Protein AF-F3FCI1-F1 (afdb_monomer_lite)

Foldseek 3Di:
DQDFDWDQDPVRDIDTADAQGKDWDDDDQWIWIQHSVGIDTGHPDDDDDDDDPPPPPDD

Secondary structure (DSSP, 8-state):
----EEEE-TTS-EEEE-TT--EEEEETTEEEEE-SS-EEEE-S----------TT---

Radius of gyration: 14.76 Å; chains: 1; bounding box: 38×36×24 Å

Organism: NCBI:txid629262

pLDDT: mean 77.68, std 14.13, range [39.75, 94.81]

Structure (mmCIF, N/CA/C/O backbone):
data_AF-F3FCI1-F1
#
_entry.id   AF-F3FCI1-F1
#
loop_
_atom_site.group_PDB
_atom_site.id
_atom_site.type_symbol
_atom_site.label_atom_id
_atom_site.label_alt_id
_atom_site.label_comp_id
_atom_site.label_asym_id
_atom_site.label_entity_id
_atom_site.label_seq_id
_atom_site.pdbx_PDB_ins_code
_atom_site.Cartn_x
_atom_site.Cartn_y
_atom_site.Cartn_z
_atom_site.occupancy
_atom_site.B_iso_or_equiv
_atom_site.auth_seq_id
_atom_site.auth_comp_id
_atom_site.auth_asym_id
_atom_site.auth_atom_id
_atom_site.pdbx_PDB_model_num
ATOM 1 N N . THR A 1 1 ? -9.848 11.985 18.514 1.00 45.75 1 THR A N 1
ATOM 2 C CA . THR A 1 1 ? -9.360 12.768 17.364 1.00 45.75 1 THR A CA 1
ATOM 3 C C . THR A 1 1 ? -8.388 11.880 16.624 1.00 45.75 1 THR A C 1
ATOM 5 O O . THR A 1 1 ? -7.308 11.626 17.149 1.00 45.75 1 THR A O 1
ATOM 8 N N . GLY A 1 2 ? -8.838 11.269 15.524 1.00 52.88 2 GLY A N 1
ATOM 9 C CA . GLY A 1 2 ? -8.061 10.278 14.778 1.00 52.88 2 GLY A CA 1
ATOM 10 C C . GLY A 1 2 ? -6.754 10.881 14.274 1.00 52.88 2 GLY A C 1
ATOM 11 O O . GLY A 1 2 ? -6.729 12.035 13.855 1.00 52.88 2 GLY A O 1
ATOM 12 N N . GLN A 1 3 ? -5.659 10.135 14.393 1.00 58.28 3 GLN A N 1
ATOM 13 C CA . GLN A 1 3 ? -4.361 10.585 13.903 1.00 58.28 3 GLN A CA 1
ATOM 14 C C . GLN A 1 3 ? -4.415 10.634 12.374 1.00 58.28 3 GLN A C 1
ATOM 16 O O . GLN A 1 3 ? -4.633 9.608 11.726 1.00 58.28 3 GLN A O 1
ATOM 21 N N . GLU A 1 4 ? -4.258 11.828 11.804 1.00 64.06 4 GLU A N 1
ATOM 22 C CA . GLU A 1 4 ? -4.149 12.013 10.359 1.00 64.06 4 GLU A CA 1
ATOM 23 C C . GLU A 1 4 ? -2.896 11.279 9.877 1.00 64.06 4 GLU A C 1
ATOM 25 O O . GLU A 1 4 ? -1.767 11.612 10.247 1.00 64.06 4 GLU A O 1
ATOM 30 N N . ARG A 1 5 ? -3.100 10.216 9.096 1.00 71.19 5 ARG A N 1
ATOM 31 C CA . ARG A 1 5 ? -2.013 9.410 8.543 1.00 71.19 5 ARG A CA 1
ATOM 32 C C . ARG A 1 5 ? -1.768 9.854 7.121 1.00 71.19 5 ARG A C 1
ATOM 34 O O . ARG A 1 5 ? -2.674 9.865 6.290 1.00 71.19 5 ARG A O 1
ATOM 41 N N . GLN A 1 6 ? -0.521 10.206 6.861 1.00 71.25 6 GLN A N 1
ATOM 42 C CA . GLN A 1 6 ? -0.076 10.714 5.577 1.00 71.25 6 GLN A CA 1
ATOM 43 C C . GLN A 1 6 ? 1.031 9.822 5.032 1.00 71.25 6 GLN A C 1
ATOM 45 O O . GLN A 1 6 ? 2.035 9.581 5.704 1.00 71.25 6 GLN A O 1
ATOM 50 N N . LEU A 1 7 ? 0.856 9.351 3.801 1.00 72.06 7 LEU A N 1
ATOM 51 C CA . LEU A 1 7 ? 1.942 8.794 3.010 1.00 72.06 7 LEU A CA 1
ATOM 52 C C . LEU A 1 7 ? 2.457 9.896 2.084 1.00 72.06 7 LEU A C 1
ATOM 54 O O . LEU A 1 7 ? 1.704 10.448 1.286 1.00 72.06 7 LEU A O 1
ATOM 58 N N . GLN A 1 8 ? 3.743 10.212 2.193 1.00 76.25 8 GLN A N 1
ATOM 59 C CA . GLN A 1 8 ? 4.420 11.152 1.308 1.00 76.25 8 GLN A CA 1
ATOM 60 C C . GLN A 1 8 ? 5.287 10.351 0.336 1.00 76.25 8 GLN A C 1
ATOM 62 O O . GLN A 1 8 ? 6.231 9.677 0.750 1.00 76.25 8 GLN A O 1
ATOM 67 N N . LEU A 1 9 ? 4.948 10.403 -0.948 1.00 74.62 9 LEU A N 1
ATOM 68 C CA . LEU A 1 9 ? 5.749 9.810 -2.011 1.00 74.62 9 LEU A CA 1
ATOM 69 C C . LEU A 1 9 ? 6.953 10.707 -2.334 1.00 74.62 9 LEU A C 1
ATOM 71 O O . LEU A 1 9 ? 6.960 11.905 -2.035 1.00 74.62 9 LEU A O 1
ATOM 75 N N . ALA A 1 10 ? 7.978 10.111 -2.947 1.00 68.88 10 ALA A N 1
ATOM 76 C CA . ALA A 1 10 ? 9.254 10.771 -3.236 1.00 68.88 10 ALA A CA 1
ATOM 77 C C . ALA A 1 10 ? 9.139 11.964 -4.205 1.00 68.88 10 ALA A C 1
ATOM 79 O O . ALA A 1 10 ? 10.005 12.831 -4.213 1.00 68.88 10 ALA A O 1
ATOM 80 N N . ASP A 1 11 ? 8.074 12.019 -5.005 1.00 76.62 11 ASP A N 1
ATOM 81 C CA . ASP A 1 11 ? 7.755 13.110 -5.933 1.00 76.62 11 ASP A CA 1
ATOM 82 C C . ASP A 1 11 ? 7.035 14.296 -5.262 1.00 76.62 11 ASP A C 1
ATOM 84 O O . ASP A 1 11 ? 6.713 15.280 -5.926 1.00 76.62 11 ASP A O 1
ATOM 88 N N . GLY A 1 12 ? 6.770 14.220 -3.954 1.00 76.50 12 GLY A N 1
ATOM 89 C CA . GLY A 1 12 ? 5.998 15.233 -3.237 1.00 76.50 12 GLY A CA 1
ATOM 90 C C . GLY A 1 12 ? 4.485 14.992 -3.248 1.00 76.50 12 GLY A C 1
ATOM 91 O O . GLY A 1 12 ? 3.751 15.759 -2.620 1.00 76.50 12 GLY A O 1
ATOM 92 N N . THR A 1 13 ? 3.999 13.899 -3.842 1.00 75.69 13 THR A N 1
ATOM 93 C CA . THR A 1 13 ? 2.587 13.504 -3.766 1.00 75.69 13 THR A CA 1
ATOM 94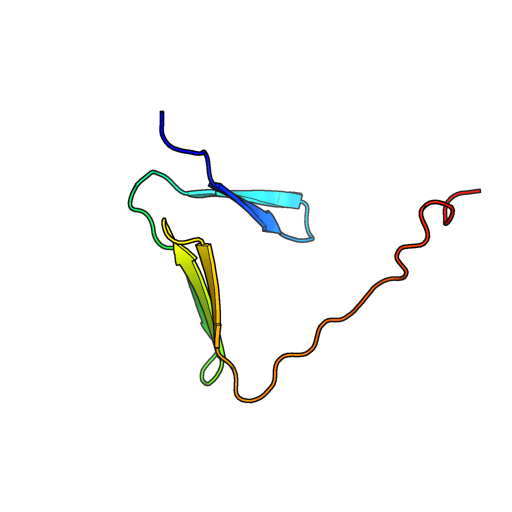 C C . THR A 1 13 ? 2.231 13.045 -2.353 1.00 75.69 13 THR A C 1
ATOM 96 O O . THR A 1 13 ? 2.878 12.155 -1.793 1.00 75.69 13 THR A O 1
ATOM 99 N N . ARG A 1 14 ? 1.186 13.644 -1.771 1.00 78.00 14 ARG A N 1
ATOM 100 C CA . ARG A 1 14 ? 0.679 13.302 -0.437 1.00 78.00 14 ARG A CA 1
ATOM 101 C C . ARG A 1 14 ? -0.624 12.520 -0.558 1.00 78.00 14 ARG A C 1
ATOM 103 O O . ARG A 1 14 ? -1.539 12.946 -1.256 1.00 78.00 14 ARG A O 1
ATOM 110 N N . VAL A 1 15 ? -0.699 11.388 0.130 1.00 79.31 15 VAL A N 1
ATOM 111 C CA . VAL A 1 15 ? -1.901 10.556 0.234 1.00 79.31 15 VAL A CA 1
ATOM 112 C C . VAL A 1 15 ? -2.381 10.600 1.677 1.00 79.31 15 VAL A C 1
ATOM 114 O O . VAL A 1 15 ? -1.646 10.213 2.587 1.00 79.31 15 VAL A O 1
ATOM 117 N N . GLU A 1 16 ? -3.604 11.079 1.876 1.00 79.69 16 GLU A N 1
ATOM 118 C CA . GLU A 1 16 ? -4.248 11.154 3.186 1.00 79.69 16 GLU A CA 1
ATOM 119 C C . GLU A 1 16 ? -5.144 9.934 3.409 1.00 79.69 16 GLU A C 1
ATOM 121 O O . GLU A 1 16 ? -5.957 9.570 2.557 1.00 79.69 16 GLU A O 1
ATOM 126 N N . LEU A 1 17 ? -4.971 9.288 4.561 1.00 79.06 17 LEU A N 1
ATOM 127 C CA . LEU A 1 17 ? -5.701 8.089 4.957 1.00 79.06 17 LEU A CA 1
ATOM 128 C C . LEU A 1 17 ? -6.692 8.444 6.061 1.00 79.06 17 LEU A C 1
ATOM 130 O O . LEU A 1 17 ? -6.301 8.759 7.189 1.00 79.06 17 LEU A O 1
ATOM 134 N N . ALA A 1 18 ? -7.982 8.369 5.734 1.00 81.44 18 ALA A N 1
ATOM 135 C CA . ALA A 1 18 ? -9.054 8.569 6.700 1.00 81.44 18 ALA A CA 1
ATOM 136 C C . ALA A 1 18 ? -9.064 7.462 7.773 1.00 81.44 18 ALA A C 1
ATOM 138 O O . ALA A 1 18 ? -8.505 6.379 7.592 1.00 81.44 18 ALA A O 1
ATOM 139 N N . GLU A 1 19 ? -9.709 7.721 8.908 1.00 80.88 19 GLU A N 1
ATOM 140 C CA . GLU A 1 19 ? -9.884 6.733 9.982 1.00 80.88 19 GLU A CA 1
ATOM 141 C C . GLU A 1 19 ? -10.544 5.441 9.459 1.00 80.88 19 GLU A C 1
ATOM 143 O O . GLU A 1 19 ? -11.477 5.503 8.657 1.00 80.88 19 GLU A O 1
ATOM 148 N N . GLY A 1 20 ? -10.020 4.271 9.850 1.00 82.56 20 GLY A N 1
ATOM 149 C CA . GLY A 1 20 ? -10.475 2.969 9.346 1.00 82.56 20 GLY A CA 1
ATOM 150 C C . GLY A 1 20 ? -10.050 2.630 7.910 1.00 82.56 20 GLY A C 1
ATOM 151 O O . GLY A 1 20 ? -10.422 1.575 7.397 1.00 82.56 20 GLY A O 1
ATOM 152 N N . SER A 1 21 ? -9.281 3.496 7.239 1.00 85.12 21 SER A N 1
ATOM 153 C CA . SER A 1 21 ? -8.749 3.210 5.903 1.00 85.12 21 SER A CA 1
ATOM 154 C C . SER A 1 21 ? -7.490 2.350 5.978 1.00 85.12 21 SER A C 1
ATOM 156 O O . SER A 1 21 ? -6.669 2.490 6.883 1.00 85.12 21 SER A O 1
ATOM 158 N N . THR A 1 22 ? -7.319 1.481 4.986 1.00 87.19 22 THR A N 1
ATOM 159 C CA . THR A 1 22 ? -6.099 0.694 4.783 1.00 87.19 22 THR A CA 1
ATOM 160 C C . THR A 1 22 ? -5.556 0.985 3.391 1.00 87.19 22 THR A C 1
ATOM 162 O O . THR A 1 22 ? -6.294 0.897 2.410 1.00 87.19 22 THR A O 1
ATOM 165 N N . LEU A 1 23 ? -4.272 1.327 3.299 1.00 86.12 23 LEU A N 1
ATOM 166 C CA . LEU A 1 23 ? -3.552 1.413 2.034 1.00 86.12 23 LEU A CA 1
ATOM 167 C C . LEU A 1 23 ? -2.728 0.151 1.843 1.00 86.12 23 LEU A C 1
ATOM 169 O O . LEU A 1 23 ? -1.858 -0.139 2.660 1.00 86.12 23 LEU A O 1
ATOM 173 N N . THR A 1 24 ? -2.960 -0.547 0.737 1.00 88.25 24 THR A N 1
ATOM 174 C CA . THR A 1 24 ? -2.182 -1.723 0.349 1.00 88.25 24 THR A CA 1
ATOM 175 C C . THR A 1 24 ? -1.522 -1.475 -0.999 1.00 88.25 24 THR A C 1
ATOM 177 O O . THR A 1 24 ? -2.196 -1.158 -1.978 1.00 88.25 24 THR A O 1
ATOM 180 N N . VAL A 1 25 ? -0.203 -1.641 -1.057 1.00 88.06 25 VAL A N 1
ATOM 181 C CA . VAL A 1 25 ? 0.562 -1.715 -2.304 1.00 88.06 25 VAL A CA 1
ATOM 182 C C . VAL A 1 25 ? 0.959 -3.169 -2.508 1.00 88.06 25 VAL A C 1
ATOM 184 O O . VAL A 1 25 ? 1.716 -3.717 -1.707 1.00 88.06 25 VAL A O 1
ATOM 187 N N . ASP A 1 26 ? 0.440 -3.783 -3.567 1.00 91.06 26 ASP A N 1
ATOM 188 C CA . ASP A 1 26 ? 0.749 -5.159 -3.951 1.00 91.06 26 ASP A CA 1
ATOM 189 C C . ASP A 1 26 ? 1.697 -5.174 -5.156 1.00 91.06 26 ASP A C 1
ATOM 191 O O . ASP A 1 26 ? 1.442 -4.532 -6.178 1.00 91.06 26 ASP A O 1
ATOM 195 N N . ALA A 1 27 ? 2.809 -5.893 -5.015 1.00 88.38 27 ALA A N 1
ATOM 196 C CA . ALA A 1 27 ? 3.799 -6.120 -6.058 1.00 88.38 27 ALA A CA 1
ATOM 197 C C . ALA A 1 27 ? 4.153 -7.617 -6.139 1.00 88.38 27 ALA A C 1
ATOM 199 O O . ALA A 1 27 ? 5.323 -8.011 -6.090 1.00 88.38 27 ALA A O 1
ATOM 200 N N . GLY A 1 28 ? 3.133 -8.474 -6.241 1.00 91.62 28 GLY A N 1
ATOM 201 C CA . GLY A 1 28 ? 3.295 -9.915 -6.418 1.00 91.62 28 GLY A CA 1
ATOM 202 C C . GLY A 1 28 ? 3.674 -10.625 -5.120 1.00 91.62 28 GLY A C 1
ATOM 203 O O . GLY A 1 28 ? 2.822 -10.897 -4.286 1.00 91.62 28 GLY A O 1
ATOM 204 N N . ALA A 1 29 ? 4.954 -10.967 -4.944 1.00 91.31 29 ALA A N 1
ATOM 205 C CA . ALA A 1 29 ? 5.422 -11.609 -3.707 1.00 91.31 29 ALA A CA 1
ATOM 206 C C . ALA A 1 29 ? 5.658 -10.611 -2.557 1.00 91.31 29 ALA A C 1
ATOM 208 O O . ALA A 1 29 ? 5.979 -11.029 -1.445 1.00 91.31 29 ALA A O 1
ATOM 209 N N . SER A 1 30 ? 5.529 -9.311 -2.829 1.00 92.31 30 SER A N 1
ATOM 210 C CA . SER A 1 30 ? 5.809 -8.234 -1.884 1.00 92.31 30 SER A CA 1
ATOM 211 C C . SER A 1 30 ? 4.566 -7.389 -1.646 1.00 92.31 30 SER A C 1
ATOM 213 O O . SER A 1 30 ? 3.886 -7.012 -2.599 1.00 92.31 30 SER A O 1
ATOM 215 N N . THR A 1 31 ? 4.310 -7.035 -0.390 1.00 92.50 31 THR A N 1
ATOM 216 C CA . THR A 1 31 ? 3.204 -6.164 0.006 1.00 92.50 31 THR A CA 1
ATOM 217 C C . THR A 1 31 ? 3.646 -5.110 1.016 1.00 92.50 31 THR A C 1
ATOM 219 O O . THR A 1 31 ? 4.478 -5.350 1.897 1.00 92.50 31 THR A O 1
ATOM 222 N N . VAL A 1 32 ? 3.069 -3.918 0.881 1.00 91.44 32 VAL A N 1
ATOM 223 C CA . VAL A 1 32 ? 3.168 -2.826 1.856 1.00 91.44 32 VAL A CA 1
ATOM 224 C C . VAL A 1 32 ? 1.761 -2.494 2.316 1.00 91.44 32 VAL A C 1
ATOM 226 O O . VAL A 1 32 ? 0.907 -2.218 1.478 1.00 91.44 32 VAL A O 1
ATOM 229 N N . GLN A 1 33 ? 1.515 -2.510 3.622 1.00 91.06 33 GLN A N 1
ATOM 230 C CA . GLN A 1 33 ? 0.224 -2.161 4.203 1.00 91.06 33 GLN A CA 1
ATOM 231 C C . GLN A 1 33 ? 0.385 -1.037 5.223 1.00 91.06 33 GLN A C 1
ATOM 233 O O . GLN A 1 33 ? 1.294 -1.077 6.050 1.00 91.06 33 GLN A O 1
ATOM 238 N N . ILE A 1 34 ? -0.498 -0.043 5.161 1.00 89.56 34 ILE A N 1
ATOM 239 C CA . ILE A 1 34 ? -0.602 1.041 6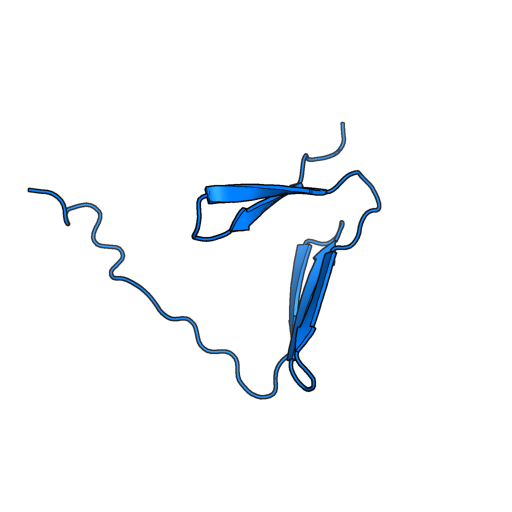.138 1.00 89.56 34 ILE A CA 1
ATOM 240 C C . ILE A 1 34 ? -2.046 1.079 6.629 1.00 89.56 34 ILE A C 1
ATOM 242 O O . ILE A 1 34 ? -2.958 1.284 5.830 1.00 89.56 34 ILE A O 1
ATOM 246 N N . ASP A 1 35 ? -2.246 0.885 7.928 1.00 87.44 35 ASP A N 1
ATOM 247 C CA . ASP A 1 35 ? -3.564 0.854 8.571 1.00 87.44 35 ASP A CA 1
ATOM 248 C C . ASP A 1 35 ? -3.538 1.529 9.957 1.00 87.44 35 ASP A C 1
ATOM 250 O O . ASP A 1 35 ? -2.656 2.342 10.253 1.00 87.44 35 ASP A O 1
ATOM 254 N N . ASP A 1 36 ? -4.564 1.300 10.784 1.00 85.69 36 ASP A N 1
ATOM 255 C CA . ASP A 1 36 ? -4.693 1.900 12.123 1.00 85.69 36 ASP A CA 1
ATOM 256 C C . ASP A 1 36 ? -3.642 1.372 13.120 1.00 85.69 36 ASP A C 1
ATOM 258 O O . ASP A 1 36 ? -3.344 2.034 14.112 1.00 85.69 36 ASP A O 1
ATOM 262 N N . SER A 1 37 ? -3.064 0.199 12.858 1.00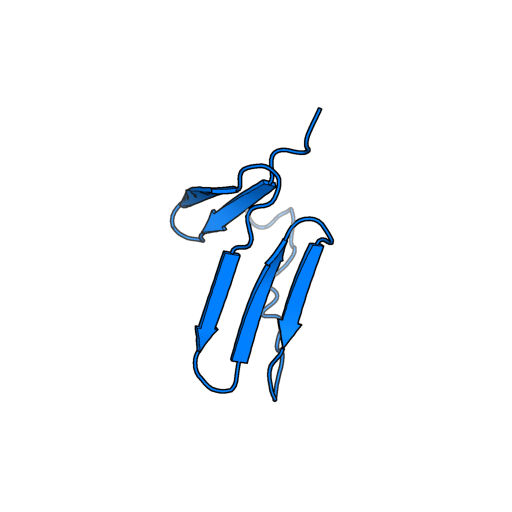 84.62 37 SER A N 1
ATOM 263 C CA . SER A 1 37 ? -2.040 -0.440 13.687 1.00 84.62 37 SER A CA 1
ATOM 264 C C . SER A 1 37 ? -0.607 -0.053 13.304 1.00 84.62 37 SER A C 1
ATOM 266 O O . SER A 1 37 ? 0.304 -0.219 14.117 1.00 84.62 37 SER A O 1
ATOM 268 N N . GLY A 1 38 ? -0.397 0.503 12.104 1.00 83.44 38 GLY A N 1
ATOM 269 C CA . GLY A 1 38 ? 0.901 1.008 11.653 1.00 83.44 38 GLY A CA 1
ATOM 270 C C . GLY A 1 38 ? 1.248 0.634 10.212 1.00 83.44 38 GLY A C 1
ATOM 271 O O . GLY A 1 38 ? 0.374 0.537 9.353 1.00 83.44 38 GLY A O 1
ATOM 272 N N . LEU A 1 39 ? 2.550 0.468 9.949 1.00 87.75 39 LEU A N 1
ATOM 273 C CA . LEU A 1 39 ? 3.107 0.081 8.651 1.00 87.75 39 LEU A CA 1
ATOM 274 C C . LEU A 1 39 ? 3.638 -1.354 8.720 1.00 87.75 39 LEU A C 1
ATOM 276 O O . LEU A 1 39 ? 4.532 -1.651 9.511 1.00 87.75 39 LEU A O 1
ATOM 280 N N . THR A 1 40 ? 3.126 -2.221 7.850 1.00 90.50 40 THR A N 1
ATOM 281 C CA . THR A 1 40 ? 3.579 -3.605 7.679 1.00 90.50 40 THR A CA 1
ATOM 282 C C . THR A 1 40 ? 4.222 -3.776 6.307 1.00 90.50 40 THR A C 1
ATOM 284 O O . THR A 1 40 ? 3.667 -3.359 5.292 1.00 90.50 40 THR A O 1
ATOM 287 N N . LEU A 1 41 ? 5.392 -4.417 6.273 1.00 91.75 41 LEU A N 1
ATOM 288 C CA . LEU A 1 41 ? 6.124 -4.740 5.050 1.00 91.75 41 LEU A CA 1
ATOM 289 C C . LEU A 1 41 ? 6.345 -6.254 4.980 1.00 91.75 41 LEU A C 1
ATOM 291 O O . LEU A 1 41 ? 6.974 -6.823 5.871 1.00 91.75 41 LEU A O 1
ATOM 295 N N . SER A 1 42 ? 5.855 -6.903 3.926 1.00 92.38 42 SER A N 1
ATOM 296 C CA . SER A 1 42 ? 6.054 -8.333 3.679 1.00 92.38 42 SER A CA 1
ATOM 297 C C . SER A 1 42 ? 6.741 -8.522 2.336 1.00 92.38 42 SER A C 1
ATOM 299 O O . SER A 1 42 ? 6.308 -7.976 1.328 1.00 92.38 42 SER A O 1
ATOM 301 N N . SER A 1 43 ? 7.854 -9.247 2.311 1.00 91.88 43 SER A N 1
ATOM 302 C C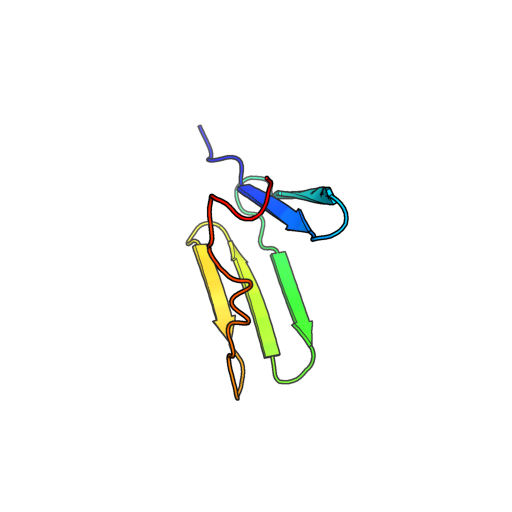A . SER A 1 43 ? 8.598 -9.549 1.087 1.00 91.88 43 SER A CA 1
ATOM 303 C C . SER A 1 43 ? 9.579 -10.690 1.363 1.00 91.88 43 SER A C 1
ATOM 305 O O . SER A 1 43 ? 10.109 -10.765 2.476 1.00 91.88 43 SER A O 1
ATOM 307 N N . PRO A 1 44 ? 9.919 -11.534 0.368 1.00 94.81 44 PRO A N 1
ATOM 308 C CA . PRO A 1 44 ? 11.022 -12.489 0.478 1.00 94.81 44 PRO A CA 1
ATOM 309 C C . PRO A 1 44 ? 12.351 -11.821 0.849 1.00 94.81 44 PRO A C 1
ATOM 311 O O . PRO A 1 44 ? 13.225 -12.446 1.449 1.00 94.81 44 PRO A O 1
ATOM 314 N N . ARG A 1 45 ? 12.518 -10.545 0.476 1.00 92.50 45 ARG A N 1
ATOM 315 C CA . ARG A 1 45 ? 13.683 -9.736 0.823 1.00 92.50 45 ARG A CA 1
ATOM 316 C C . ARG A 1 45 ? 13.283 -8.288 1.059 1.00 92.50 45 ARG A C 1
ATOM 318 O O . ARG A 1 45 ? 12.717 -7.640 0.181 1.00 92.50 45 ARG A O 1
ATOM 325 N N . ILE A 1 46 ? 13.655 -7.766 2.219 1.00 88.44 46 ILE A N 1
ATOM 326 C CA . ILE A 1 46 ? 13.531 -6.346 2.547 1.00 88.44 46 ILE A CA 1
ATOM 327 C C . ILE A 1 46 ? 14.935 -5.742 2.528 1.00 88.44 46 ILE A C 1
ATOM 329 O O . ILE A 1 46 ? 15.889 -6.335 3.031 1.00 88.44 46 ILE A O 1
ATOM 333 N N . SER A 1 47 ? 15.093 -4.589 1.889 1.00 85.56 47 SER A N 1
ATOM 334 C CA . SER A 1 47 ? 16.358 -3.858 1.832 1.00 85.56 47 SER A CA 1
ATOM 335 C C . SER A 1 47 ? 16.074 -2.382 2.043 1.00 85.56 47 SER A C 1
ATOM 337 O O . SER A 1 47 ? 15.215 -1.817 1.374 1.00 85.56 47 SER A O 1
ATOM 339 N N . PHE A 1 48 ? 16.792 -1.771 2.977 1.00 84.94 48 PHE A N 1
ATOM 340 C CA . PHE A 1 48 ? 16.696 -0.345 3.246 1.00 84.94 48 PHE A CA 1
ATOM 341 C C . PHE A 1 48 ? 17.853 0.338 2.529 1.00 84.94 48 PHE A C 1
ATOM 343 O O . PHE A 1 48 ? 19.013 0.138 2.885 1.00 84.94 48 PHE A O 1
ATOM 350 N N . ALA A 1 49 ? 17.539 1.105 1.489 1.00 79.25 49 ALA A N 1
ATOM 351 C CA . ALA A 1 49 ? 18.507 2.020 0.912 1.00 79.25 49 ALA A CA 1
ATOM 352 C C . ALA A 1 49 ? 18.618 3.214 1.861 1.00 79.25 49 ALA A C 1
ATOM 354 O O . ALA A 1 49 ? 17.684 4.003 1.974 1.00 79.25 49 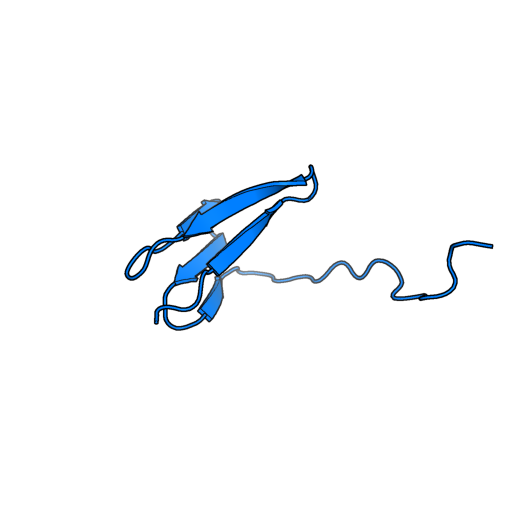ALA A O 1
ATOM 355 N N . SER A 1 50 ? 19.729 3.322 2.579 1.00 74.69 50 SER A N 1
ATOM 356 C CA . SER A 1 50 ? 20.078 4.530 3.316 1.00 74.69 50 SER A CA 1
ATOM 357 C C . SER A 1 50 ? 20.759 5.505 2.351 1.00 74.69 50 SER A C 1
ATOM 359 O O . SER A 1 50 ? 21.926 5.295 2.014 1.00 74.69 50 SER A O 1
ATOM 361 N N . PRO A 1 51 ? 20.098 6.586 1.892 1.00 65.50 51 PRO A N 1
ATOM 362 C CA . PRO A 1 51 ? 20.857 7.786 1.572 1.00 65.50 51 PRO A CA 1
ATOM 363 C C . PRO A 1 51 ? 21.581 8.216 2.853 1.00 65.50 51 PRO A C 1
ATOM 365 O O . PRO A 1 51 ? 21.061 8.016 3.954 1.00 65.50 51 PRO A O 1
ATOM 368 N N . SER A 1 52 ? 22.805 8.730 2.731 1.00 58.53 52 SER A N 1
ATOM 369 C CA . SER A 1 52 ? 23.579 9.184 3.886 1.00 58.53 52 SER A CA 1
ATOM 370 C C . SER A 1 52 ? 22.720 10.110 4.743 1.00 58.53 52 SER A C 1
ATOM 372 O O . SER A 1 52 ? 22.314 11.176 4.281 1.00 58.53 52 SER A O 1
ATOM 374 N N . SER A 1 53 ? 22.466 9.724 5.993 1.00 59.62 53 SER A N 1
ATOM 375 C CA . SER A 1 53 ? 21.979 10.638 7.024 1.00 59.62 53 SER A CA 1
ATOM 376 C C . SER A 1 53 ? 23.122 11.576 7.411 1.00 59.62 53 SER A C 1
ATOM 378 O O . SER A 1 53 ? 23.598 11.535 8.540 1.00 59.62 53 SER A O 1
ATOM 380 N N . ASP A 1 54 ? 23.634 12.345 6.452 1.00 54.38 54 ASP A N 1
ATOM 381 C CA . ASP A 1 54 ? 24.543 13.440 6.735 1.00 54.38 54 ASP A CA 1
ATOM 382 C C . ASP A 1 54 ? 23.705 14.721 6.822 1.00 54.38 54 ASP A C 1
ATOM 384 O O . ASP A 1 54 ? 23.309 15.268 5.788 1.00 54.38 54 ASP A O 1
ATOM 388 N N . PRO A 1 55 ? 23.381 15.200 8.038 1.00 58.44 55 PRO A N 1
ATOM 389 C CA . PRO A 1 55 ? 22.685 16.470 8.215 1.00 58.44 55 PRO A CA 1
ATOM 390 C C . PRO A 1 55 ? 23.500 17.685 7.724 1.00 58.44 55 PRO A C 1
ATOM 392 O O . PRO A 1 55 ? 22.976 18.794 7.769 1.00 58.44 55 PRO A O 1
ATOM 395 N N . HIS A 1 56 ? 24.738 17.497 7.241 1.00 53.31 56 HIS A N 1
ATOM 396 C CA . HIS A 1 56 ? 25.619 18.532 6.693 1.00 53.31 56 HIS A CA 1
ATOM 397 C C . HIS A 1 56 ? 25.852 18.459 5.171 1.00 53.31 56 HIS A C 1
ATOM 399 O O . HIS A 1 56 ? 26.662 19.222 4.658 1.00 53.31 56 HIS A O 1
ATOM 405 N N . ALA A 1 57 ? 25.129 17.636 4.399 1.00 50.03 57 ALA A N 1
ATOM 406 C CA . ALA A 1 57 ? 25.332 17.535 2.939 1.00 50.0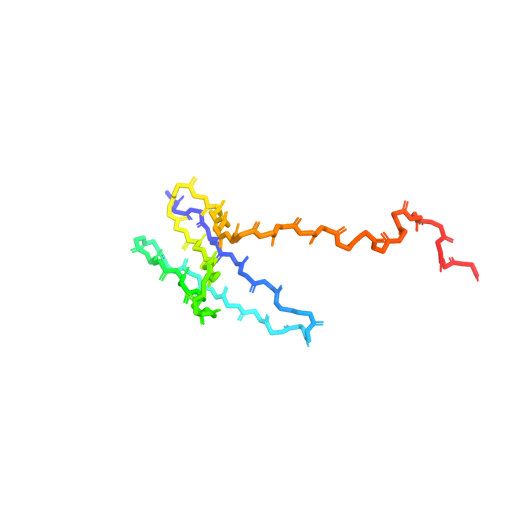3 57 ALA A CA 1
ATOM 407 C C . ALA A 1 57 ? 24.883 18.771 2.109 1.00 50.03 57 ALA A C 1
ATOM 409 O O . ALA A 1 57 ? 24.678 18.671 0.899 1.00 50.03 57 ALA A O 1
ATOM 410 N N . THR A 1 58 ? 24.745 19.935 2.746 1.00 48.84 58 THR A N 1
ATOM 411 C CA . THR A 1 58 ? 24.578 21.235 2.086 1.00 48.84 58 THR A CA 1
ATOM 412 C C . THR A 1 58 ? 25.513 22.241 2.762 1.00 48.84 58 THR A C 1
ATOM 414 O O . THR A 1 58 ? 25.116 22.934 3.696 1.00 48.84 58 THR A O 1
ATOM 417 N N . GLU A 1 59 ? 26.758 22.292 2.293 1.00 39.75 59 GLU A N 1
ATOM 418 C CA . GLU A 1 59 ? 27.609 23.492 2.311 1.00 39.75 59 GLU A CA 1
ATOM 419 C C . GLU A 1 59 ? 27.922 23.892 0.866 1.00 39.75 59 GLU A C 1
ATOM 421 O O . GLU A 1 59 ? 28.119 22.976 0.030 1.00 39.75 59 GLU A O 1
#

Sequence (59 aa):
TGQERQLQLADGTRVELAEGSTLTVDAGASTVQIDDSGLTLSSPRISFASPSSDPHATE